Protein AF-A0A4U7D562-F1 (afdb_monomer)

Solvent-accessible surface area (backbone atoms only — not comparable to full-atom values): 3492 Å² total; per-residue (Å²): 95,79,55,1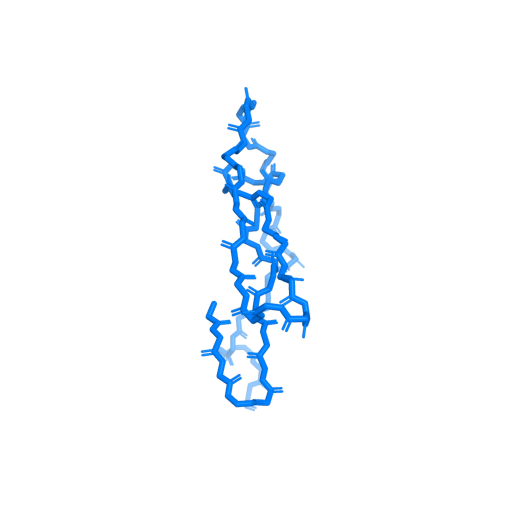02,89,48,73,62,48,89,48,46,29,68,58,46,33,25,50,49,48,73,41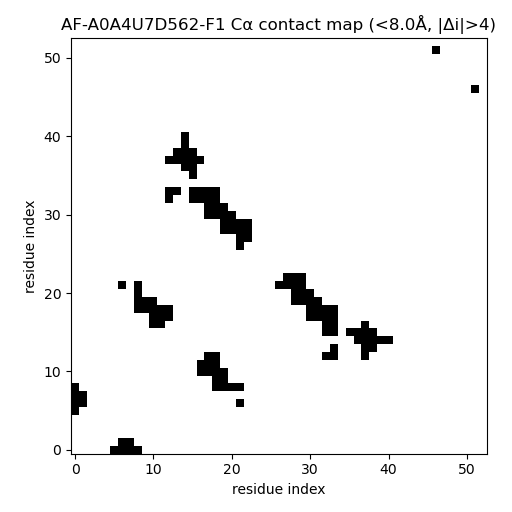,86,86,79,72,42,80,50,72,46,71,44,91,56,84,42,52,87,77,65,63,92,79,56,83,59,73,88,78,66,118

Structure (mmCIF, N/CA/C/O backbone):
data_AF-A0A4U7D562-F1
#
_entry.id   AF-A0A4U7D562-F1
#
loop_
_atom_site.group_PDB
_atom_site.id
_atom_site.type_symbol
_atom_site.label_atom_id
_atom_site.label_alt_id
_atom_site.label_comp_id
_atom_site.label_asym_id
_atom_site.label_entity_id
_atom_site.label_seq_id
_atom_site.pdbx_PDB_ins_code
_atom_site.Cartn_x
_atom_site.Cartn_y
_atom_site.Cartn_z
_atom_site.occupancy
_atom_site.B_iso_or_equiv
_atom_site.auth_seq_id
_atom_site.auth_comp_id
_atom_site.auth_asym_id
_atom_site.auth_atom_id
_atom_site.pdbx_PDB_model_num
ATOM 1 N N . VAL A 1 1 ? -5.612 1.562 0.389 1.00 81.38 1 VAL A N 1
ATOM 2 C CA . VAL A 1 1 ? -7.093 1.642 0.504 1.00 81.38 1 VAL A CA 1
ATOM 3 C C . VAL A 1 1 ? -7.505 0.937 1.785 1.00 81.38 1 VAL A C 1
ATOM 5 O O . VAL A 1 1 ? -6.925 -0.104 2.068 1.00 81.38 1 VAL A O 1
ATOM 8 N N . VAL A 1 2 ? -8.446 1.499 2.546 1.00 93.88 2 VAL A N 1
ATOM 9 C CA . VAL A 1 2 ? -9.058 0.863 3.726 1.00 93.88 2 VAL A CA 1
ATOM 10 C C . VAL A 1 2 ? -10.561 0.802 3.475 1.00 93.88 2 VAL A C 1
ATOM 12 O O . VAL A 1 2 ? -11.173 1.826 3.180 1.00 93.88 2 VAL A O 1
ATOM 15 N N . THR A 1 3 ? -11.137 -0.388 3.548 1.00 94.69 3 THR A N 1
ATOM 16 C CA . THR A 1 3 ? -12.582 -0.634 3.523 1.00 94.69 3 THR A CA 1
ATOM 17 C C . THR A 1 3 ? -12.958 -1.456 4.752 1.00 94.69 3 THR A C 1
ATOM 19 O O . THR A 1 3 ? -12.080 -1.916 5.478 1.00 94.69 3 THR A O 1
ATOM 22 N N . GLU A 1 4 ? -14.257 -1.655 4.983 1.00 93.62 4 GLU A N 1
ATOM 23 C CA . GLU A 1 4 ? -14.768 -2.428 6.126 1.00 93.62 4 GLU A CA 1
ATOM 24 C C . GLU A 1 4 ? -14.098 -3.808 6.265 1.00 93.62 4 GLU A C 1
ATOM 26 O O . GLU A 1 4 ? -13.802 -4.243 7.374 1.00 93.62 4 GLU A O 1
ATOM 31 N N . TRP A 1 5 ? -13.796 -4.461 5.138 1.00 94.25 5 TRP A N 1
ATOM 32 C CA . TRP A 1 5 ? -13.306 -5.843 5.110 1.00 94.25 5 TRP A CA 1
ATOM 33 C C . TRP A 1 5 ? -11.916 -6.011 4.499 1.00 94.25 5 TRP A C 1
ATOM 35 O O . TRP A 1 5 ? -11.423 -7.134 4.408 1.00 94.25 5 TRP A O 1
ATOM 45 N N . ALA A 1 6 ? -11.277 -4.930 4.047 1.00 96.00 6 ALA A N 1
ATOM 46 C CA . ALA A 1 6 ? -9.993 -5.028 3.366 1.00 96.00 6 ALA A CA 1
ATOM 47 C C . ALA A 1 6 ? -9.079 -3.834 3.636 1.00 96.00 6 ALA A C 1
ATOM 49 O O . ALA A 1 6 ? -9.484 -2.672 3.608 1.00 96.00 6 ALA A O 1
ATOM 50 N N . VAL A 1 7 ? -7.792 -4.137 3.803 1.00 96.69 7 VAL A N 1
ATOM 51 C CA . VAL A 1 7 ? -6.726 -3.144 3.917 1.00 96.69 7 VAL A CA 1
ATOM 52 C C . VAL A 1 7 ? -5.645 -3.465 2.893 1.00 96.69 7 VAL A C 1
ATOM 54 O O . VAL A 1 7 ? -5.036 -4.531 2.923 1.00 96.69 7 VAL A O 1
ATOM 57 N N . GLY A 1 8 ? -5.394 -2.531 1.979 1.00 96.25 8 GLY A N 1
ATOM 58 C CA . GLY A 1 8 ? -4.292 -2.620 1.023 1.00 96.25 8 GLY A CA 1
ATOM 59 C C . GLY A 1 8 ? -3.009 -2.046 1.617 1.00 96.25 8 GLY A C 1
ATOM 60 O O . GLY A 1 8 ? -2.913 -0.825 1.753 1.00 96.25 8 GLY A O 1
ATOM 61 N N . LEU A 1 9 ? -2.054 -2.922 1.952 1.00 97.44 9 LEU A N 1
ATOM 62 C CA . LEU A 1 9 ? -0.765 -2.570 2.569 1.00 97.44 9 LEU A CA 1
ATOM 63 C C . LEU A 1 9 ? 0.422 -2.592 1.606 1.00 97.44 9 LEU A C 1
ATOM 65 O O . LEU A 1 9 ? 1.402 -1.889 1.844 1.00 97.44 9 LEU A O 1
ATOM 69 N N . ASP A 1 10 ? 0.353 -3.389 0.538 1.00 95.12 10 ASP A N 1
ATOM 70 C CA . ASP A 1 10 ? 1.409 -3.402 -0.470 1.00 95.12 10 ASP A CA 1
ATOM 71 C C . ASP A 1 10 ? 1.317 -2.135 -1.322 1.00 95.12 10 ASP A C 1
ATOM 73 O O . ASP A 1 10 ? 0.522 -2.023 -2.254 1.00 95.12 10 ASP A O 1
ATOM 77 N N . THR A 1 11 ? 2.116 -1.147 -0.939 1.00 95.12 11 THR A N 1
ATOM 78 C CA . THR A 1 11 ? 2.248 0.142 -1.618 1.00 95.12 11 THR A CA 1
ATOM 79 C C . THR A 1 11 ? 3.592 0.262 -2.334 1.00 95.12 11 THR A C 1
ATOM 81 O O . THR A 1 11 ? 4.045 1.365 -2.643 1.00 95.12 11 THR A O 1
ATOM 84 N N . GLY A 1 12 ? 4.237 -0.874 -2.627 1.00 93.88 12 GLY A N 1
ATOM 85 C CA . GLY A 1 12 ? 5.372 -0.939 -3.540 1.00 93.88 12 GLY A CA 1
ATOM 86 C C . GLY A 1 12 ? 6.652 -0.264 -3.046 1.00 93.88 12 GLY A C 1
ATOM 87 O O . GLY A 1 12 ? 7.382 0.286 -3.866 1.00 93.88 12 GLY A O 1
ATOM 88 N N . CYS A 1 13 ? 6.959 -0.303 -1.741 1.00 95.75 13 CYS A N 1
ATOM 89 C CA . CYS A 1 13 ? 8.165 0.315 -1.157 1.00 95.75 13 CYS A CA 1
ATOM 90 C C . CYS A 1 13 ? 9.444 0.049 -1.970 1.00 95.75 13 CYS A C 1
ATOM 92 O O . CYS A 1 13 ? 10.164 0.972 -2.343 1.00 95.75 13 CYS A O 1
ATOM 94 N N . VAL A 1 14 ? 9.710 -1.220 -2.300 1.00 93.75 14 VAL A N 1
ATOM 95 C CA . VAL A 1 14 ? 10.927 -1.623 -3.026 1.00 93.75 14 VAL A CA 1
ATOM 96 C C . VAL A 1 14 ? 10.978 -1.081 -4.456 1.00 93.75 14 V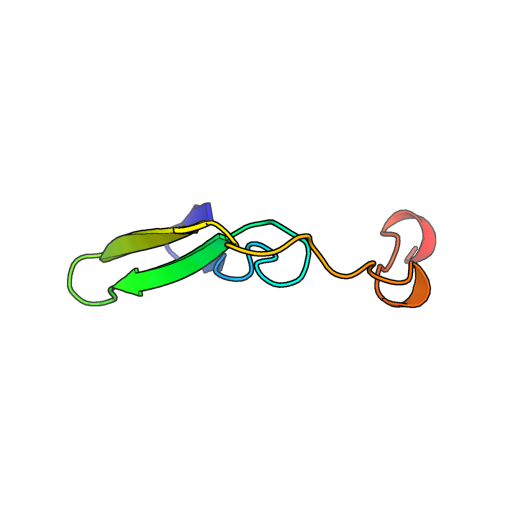AL A C 1
ATOM 98 O O . VAL A 1 14 ? 12.057 -0.946 -5.021 1.00 93.75 14 VAL A O 1
ATOM 101 N N . TYR A 1 15 ? 9.828 -0.721 -5.020 1.00 92.81 15 TYR A N 1
ATOM 102 C CA . TYR A 1 15 ? 9.675 -0.179 -6.368 1.00 92.81 15 TYR A CA 1
ATOM 103 C C . TYR A 1 15 ? 9.631 1.360 -6.375 1.00 92.81 15 TYR A C 1
ATOM 105 O O . TYR A 1 15 ? 9.303 1.964 -7.389 1.00 92.81 15 TYR A O 1
ATOM 113 N N . GLY A 1 16 ? 9.978 2.009 -5.254 1.00 94.25 16 GLY A N 1
ATOM 114 C CA . GLY A 1 16 ? 9.998 3.472 -5.118 1.00 94.25 16 GLY A CA 1
ATOM 115 C C . GLY A 1 16 ? 8.713 4.074 -4.543 1.00 94.25 16 GLY A C 1
ATOM 116 O O . GLY A 1 16 ? 8.573 5.294 -4.528 1.00 94.25 16 GLY A O 1
ATOM 117 N N . GLY A 1 17 ? 7.782 3.238 -4.075 1.00 94.62 17 GLY A N 1
ATOM 118 C CA . GLY A 1 17 ? 6.582 3.663 -3.359 1.00 94.62 17 GLY A CA 1
ATOM 119 C C . GLY A 1 17 ? 6.840 3.906 -1.869 1.00 94.62 17 GLY A C 1
ATOM 120 O O . GLY A 1 17 ? 7.798 4.576 -1.481 1.00 94.62 17 GLY A O 1
ATOM 121 N N . SER A 1 18 ? 5.989 3.332 -1.019 1.00 96.50 18 SER A N 1
ATOM 122 C CA . SER A 1 18 ? 6.060 3.496 0.440 1.00 96.50 18 SER A CA 1
ATOM 123 C C . SER A 1 18 ? 6.021 2.156 1.165 1.00 96.50 18 SER A C 1
ATOM 125 O O . SER A 1 18 ? 5.540 1.161 0.630 1.00 96.50 18 SER A O 1
ATOM 127 N N . LEU A 1 19 ? 6.521 2.123 2.400 1.00 97.38 19 LEU A N 1
ATOM 128 C CA . LEU A 1 19 ? 6.224 1.052 3.350 1.00 97.38 19 LEU A CA 1
ATOM 129 C C . LEU A 1 19 ? 5.029 1.491 4.192 1.00 97.38 19 LEU A C 1
ATOM 131 O O . LEU A 1 19 ? 5.103 2.515 4.872 1.00 97.38 19 LEU A O 1
ATOM 135 N N . THR A 1 20 ? 3.938 0.732 4.139 1.00 98.00 20 THR A N 1
ATOM 136 C CA . THR A 1 20 ? 2.685 1.059 4.825 1.00 98.00 20 THR A CA 1
ATOM 137 C C . THR A 1 20 ? 2.374 0.041 5.916 1.00 98.00 20 THR A C 1
ATOM 139 O O . THR A 1 20 ? 2.473 -1.164 5.703 1.00 98.00 20 THR A O 1
ATOM 142 N N . ALA A 1 21 ? 1.965 0.538 7.080 1.00 98.12 21 ALA A N 1
ATOM 143 C CA . ALA A 1 21 ? 1.461 -0.246 8.197 1.00 98.12 21 ALA A CA 1
ATOM 144 C C . ALA A 1 21 ? 0.052 0.225 8.577 1.00 98.12 21 ALA A C 1
ATOM 146 O O . ALA A 1 21 ? -0.266 1.413 8.473 1.00 98.12 21 ALA A O 1
ATOM 147 N N . TYR A 1 22 ? -0.774 -0.715 9.033 1.00 97.81 22 TYR A N 1
ATOM 148 C CA . TYR A 1 22 ? -2.102 -0.444 9.572 1.00 97.81 22 TYR A CA 1
ATOM 149 C C . TYR A 1 22 ? -2.153 -0.849 11.042 1.00 97.81 22 TYR A C 1
ATOM 151 O O . TYR A 1 22 ? -1.798 -1.976 11.391 1.00 97.81 22 TYR A O 1
ATOM 159 N N . ASP A 1 23 ? -2.576 0.078 11.893 1.00 97.31 23 ASP A N 1
ATOM 160 C CA . ASP A 1 23 ? -2.817 -0.170 13.307 1.00 97.31 23 ASP A CA 1
ATOM 161 C C . ASP A 1 23 ? -4.232 -0.729 13.484 1.00 97.31 23 ASP A C 1
ATOM 163 O O . ASP A 1 23 ? -5.219 -0.030 13.267 1.00 97.31 23 ASP A O 1
ATOM 167 N N . LEU A 1 24 ? -4.334 -1.997 13.890 1.00 95.00 24 LEU A N 1
ATOM 168 C CA . LEU A 1 24 ? -5.616 -2.679 14.098 1.00 95.00 24 LEU A CA 1
ATOM 169 C C . LEU A 1 24 ? -6.403 -2.162 15.309 1.00 95.00 24 LEU A C 1
ATOM 171 O O . LEU A 1 24 ? -7.602 -2.410 15.395 1.00 95.00 24 LEU A O 1
ATOM 175 N N . ARG A 1 25 ? -5.743 -1.509 16.269 1.00 96.06 25 ARG A N 1
ATOM 176 C CA . ARG A 1 25 ? -6.388 -1.006 17.490 1.00 96.06 25 ARG A CA 1
ATOM 177 C C . ARG A 1 25 ? -7.009 0.355 17.237 1.00 96.06 25 ARG A C 1
ATOM 179 O O . ARG A 1 25 ? -8.166 0.570 1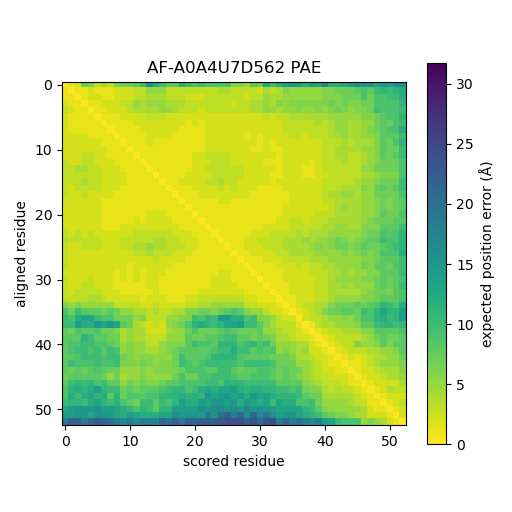7.573 1.00 96.06 25 ARG A O 1
ATOM 186 N N . GLU A 1 26 ? -6.237 1.234 16.609 1.00 96.38 26 GLU A N 1
ATOM 187 C CA . GLU A 1 26 ? -6.640 2.619 16.343 1.00 96.38 26 GLU A CA 1
ATOM 188 C C . GLU A 1 26 ? -7.298 2.790 14.966 1.00 96.38 26 GLU A C 1
ATOM 190 O O . GLU A 1 26 ? -7.855 3.840 14.658 1.00 96.38 26 GLU A O 1
ATOM 195 N N . GLY A 1 27 ? -7.221 1.774 14.103 1.00 94.75 27 GLY A N 1
ATOM 196 C CA . GLY A 1 27 ? -7.744 1.828 12.740 1.00 94.75 27 GLY A CA 1
ATOM 197 C C . GLY A 1 27 ? -7.008 2.826 11.842 1.00 94.75 27 GLY A C 1
ATOM 198 O O . GLY A 1 27 ? -7.588 3.330 10.878 1.00 94.75 27 GLY A O 1
ATOM 199 N N . THR A 1 28 ? -5.747 3.143 12.151 1.00 96.75 28 THR A N 1
ATOM 200 C CA . THR A 1 28 ? -4.971 4.189 11.469 1.00 96.75 28 THR A CA 1
ATOM 201 C C . THR A 1 28 ? -3.922 3.618 10.521 1.00 96.75 28 THR A C 1
ATOM 203 O O . THR A 1 28 ? -3.451 2.492 10.671 1.00 96.75 28 THR A O 1
ATOM 206 N N . VAL A 1 29 ? -3.542 4.411 9.517 1.00 97.75 29 VAL A N 1
ATOM 207 C CA . VAL A 1 29 ? -2.496 4.064 8.549 1.00 97.75 29 VAL A CA 1
ATOM 208 C C . VAL A 1 29 ? -1.276 4.938 8.800 1.00 97.75 29 VAL A C 1
ATOM 210 O O . VAL A 1 29 ? -1.386 6.161 8.839 1.00 97.75 29 VAL A O 1
ATOM 213 N N . THR A 1 30 ? -0.103 4.317 8.895 1.00 98.19 30 THR A N 1
ATOM 214 C CA . THR A 1 30 ? 1.188 5.014 8.893 1.00 98.19 30 THR A CA 1
ATOM 215 C C . THR A 1 30 ? 1.999 4.563 7.687 1.00 98.19 30 THR A C 1
A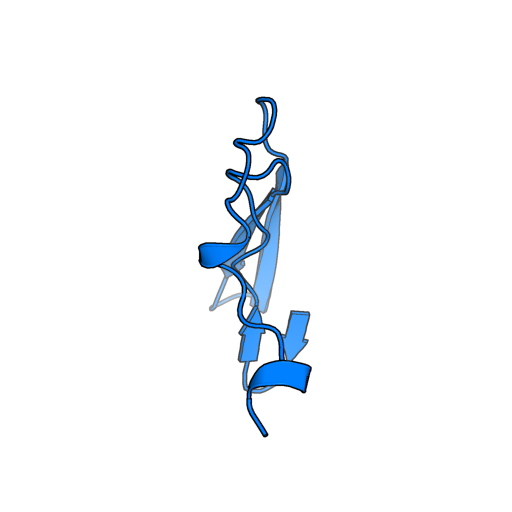TOM 217 O O . THR A 1 30 ? 2.030 3.376 7.361 1.00 98.19 30 THR A O 1
ATOM 220 N N . ALA A 1 31 ? 2.662 5.499 7.009 1.00 97.75 31 ALA A N 1
ATOM 221 C CA . ALA A 1 31 ? 3.500 5.195 5.859 1.00 97.75 31 ALA A CA 1
ATOM 222 C C . ALA A 1 31 ? 4.796 6.005 5.883 1.00 97.75 31 ALA A C 1
ATOM 224 O O . ALA A 1 31 ? 4.807 7.164 6.295 1.00 97.75 31 ALA A O 1
ATOM 225 N N . VAL A 1 32 ? 5.872 5.392 5.396 1.00 97.94 32 VAL A N 1
ATOM 226 C CA . VAL A 1 32 ? 7.156 6.061 5.155 1.00 97.94 32 VAL A CA 1
ATOM 227 C C . VAL A 1 32 ? 7.552 5.892 3.687 1.00 97.94 32 VAL A C 1
ATOM 229 O O . VAL A 1 32 ? 7.382 4.792 3.150 1.00 97.94 32 VAL A O 1
ATOM 232 N N . PRO A 1 33 ? 8.055 6.947 3.019 1.00 96.88 33 PRO A N 1
ATOM 233 C CA . PRO A 1 33 ? 8.480 6.843 1.629 1.00 96.88 33 PRO A CA 1
ATOM 234 C C . PRO A 1 33 ? 9.746 5.990 1.509 1.00 96.88 33 PRO A C 1
ATOM 236 O O . PRO A 1 33 ? 10.562 5.922 2.436 1.00 96.88 33 PRO A O 1
ATOM 239 N N . ALA A 1 34 ? 9.946 5.372 0.347 1.00 96.50 34 ALA A N 1
ATOM 240 C CA . ALA A 1 34 ? 11.218 4.749 0.014 1.00 96.50 34 ALA A CA 1
ATOM 241 C C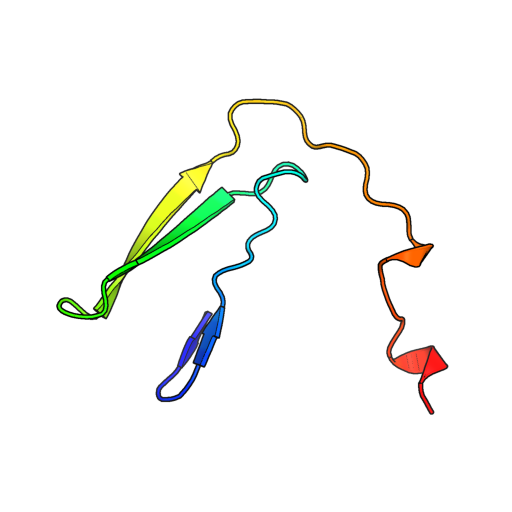 . ALA A 1 34 ? 12.348 5.794 0.028 1.00 96.50 34 ALA A C 1
ATOM 243 O O . ALA A 1 34 ? 12.239 6.870 -0.555 1.00 96.50 34 ALA A O 1
ATOM 244 N N . LEU A 1 35 ? 13.460 5.468 0.692 1.00 93.62 35 LEU A N 1
ATOM 245 C CA . LEU A 1 35 ? 14.623 6.363 0.803 1.00 93.62 35 LEU A CA 1
ATOM 246 C C . LEU A 1 35 ? 15.696 6.098 -0.263 1.00 93.62 35 LEU A C 1
ATOM 248 O O . LEU A 1 35 ? 16.729 6.765 -0.295 1.00 93.62 35 LEU A O 1
ATOM 252 N N . ARG A 1 36 ? 15.486 5.090 -1.110 1.00 90.50 36 ARG A N 1
ATOM 253 C CA . ARG A 1 36 ? 16.369 4.716 -2.218 1.00 90.50 36 ARG A CA 1
ATOM 254 C C . ARG A 1 36 ? 15.548 4.643 -3.497 1.00 90.50 36 ARG A C 1
ATOM 256 O O . ARG A 1 36 ? 14.339 4.432 -3.435 1.00 90.50 36 ARG A O 1
ATOM 263 N N . GLY A 1 37 ? 16.220 4.794 -4.639 1.00 86.44 37 GLY A N 1
ATOM 264 C CA . GLY A 1 37 ? 15.602 4.534 -5.937 1.00 86.44 37 GLY A CA 1
ATOM 265 C C . GLY A 1 37 ? 14.996 3.130 -5.975 1.00 86.44 37 GLY A C 1
ATOM 266 O O . GLY A 1 37 ? 15.574 2.193 -5.417 1.00 86.44 37 GLY A O 1
ATOM 267 N N . GLY A 1 38 ? 13.819 3.015 -6.588 1.00 86.75 38 GLY A N 1
ATOM 268 C CA . GLY A 1 38 ? 13.119 1.746 -6.731 1.00 86.75 38 GLY A CA 1
ATOM 269 C C . GLY A 1 38 ? 13.916 0.738 -7.555 1.00 86.75 38 GLY A C 1
ATOM 270 O O . GLY A 1 38 ? 14.679 1.102 -8.451 1.00 86.75 38 GLY A O 1
ATOM 271 N N . VAL A 1 39 ? 13.731 -0.539 -7.246 1.00 90.44 39 VAL A N 1
ATOM 272 C CA . VAL A 1 39 ? 14.173 -1.643 -8.097 1.00 90.44 39 VAL A CA 1
ATOM 273 C C . VAL A 1 39 ? 13.180 -1.778 -9.250 1.00 90.44 39 VAL A C 1
ATOM 275 O O . VAL A 1 39 ? 11.983 -1.584 -9.063 1.00 90.44 39 VAL A O 1
ATOM 278 N N . GLU A 1 40 ? 13.669 -2.094 -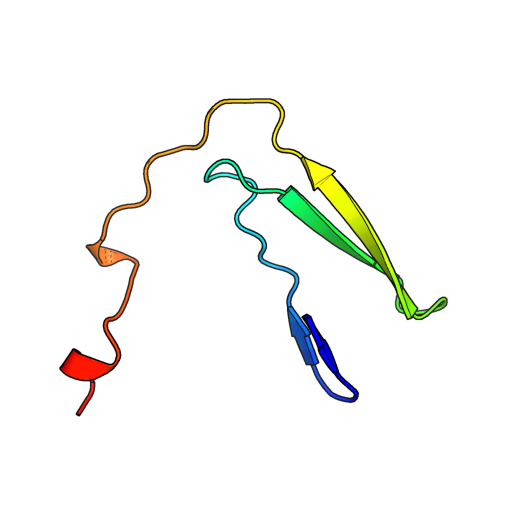10.444 1.00 87.25 40 GLU A N 1
ATOM 279 C CA . GLU A 1 40 ? 12.815 -2.409 -11.592 1.00 87.25 40 GLU A CA 1
ATOM 280 C C . GLU A 1 40 ? 12.034 -3.713 -11.320 1.00 87.25 40 GLU A C 1
ATOM 282 O O . GLU A 1 40 ? 12.560 -4.655 -10.715 1.00 87.25 40 GLU A O 1
ATOM 287 N N . ARG A 1 41 ? 10.757 -3.759 -11.714 1.00 83.56 41 ARG A N 1
ATOM 288 C CA . ARG A 1 41 ? 9.894 -4.932 -11.556 1.00 83.56 41 ARG A CA 1
ATOM 289 C C . ARG A 1 41 ? 9.559 -5.498 -12.928 1.00 83.56 41 ARG A C 1
ATOM 291 O O . ARG A 1 41 ? 8.639 -5.010 -13.567 1.00 83.56 41 ARG A O 1
ATOM 298 N N . SER A 1 42 ? 10.193 -6.617 -13.265 1.00 87.19 42 SER A N 1
ATOM 299 C CA . SER A 1 42 ? 9.885 -7.367 -14.484 1.00 87.19 42 SER A CA 1
ATOM 300 C C . SER A 1 42 ? 8.378 -7.537 -14.722 1.00 87.19 42 SER A C 1
ATOM 302 O O . SER A 1 42 ? 7.659 -8.035 -13.846 1.00 87.19 42 SER A O 1
ATOM 304 N N . ASP A 1 43 ? 7.946 -7.229 -15.946 1.00 85.25 43 ASP A N 1
ATOM 305 C CA . ASP A 1 43 ? 6.565 -7.390 -16.420 1.00 85.25 43 ASP A CA 1
ATOM 306 C C . ASP A 1 43 ? 6.042 -8.823 -16.261 1.00 85.25 43 ASP A C 1
ATOM 308 O O . ASP A 1 43 ? 4.862 -9.025 -16.011 1.00 85.25 43 ASP A O 1
ATOM 312 N N . ALA A 1 44 ? 6.918 -9.834 -16.254 1.00 86.06 44 ALA A N 1
ATOM 313 C CA . ALA A 1 44 ? 6.542 -11.225 -15.978 1.00 86.06 44 ALA A CA 1
ATOM 314 C C . ALA A 1 44 ? 5.953 -11.443 -14.565 1.00 86.06 44 ALA A C 1
ATOM 316 O O . ALA A 1 44 ? 5.471 -12.530 -14.243 1.00 86.06 44 ALA A O 1
ATOM 317 N N . LYS A 1 45 ? 6.043 -10.445 -13.678 1.00 82.00 45 LYS A N 1
ATOM 318 C CA . LYS A 1 45 ? 5.430 -10.439 -12.340 1.00 82.00 45 LYS A CA 1
ATOM 319 C C . LYS A 1 45 ? 4.090 -9.705 -12.301 1.00 82.00 45 LYS A C 1
ATOM 321 O O . LYS A 1 45 ? 3.542 -9.551 -11.205 1.00 82.00 45 LYS A O 1
ATOM 326 N N . ILE A 1 46 ? 3.609 -9.199 -13.429 1.00 85.12 46 ILE A N 1
ATOM 327 C CA . ILE A 1 46 ? 2.350 -8.476 -13.569 1.00 85.12 46 ILE A CA 1
ATOM 328 C C . ILE A 1 46 ? 1.482 -9.309 -14.500 1.00 85.12 46 ILE A C 1
ATOM 330 O O . ILE A 1 46 ? 1.882 -9.640 -15.608 1.00 85.12 46 ILE A O 1
ATOM 334 N N . VAL A 1 47 ? 0.310 -9.697 -14.014 1.00 87.69 47 VAL A N 1
ATOM 335 C CA . VAL A 1 47 ? -0.670 -10.390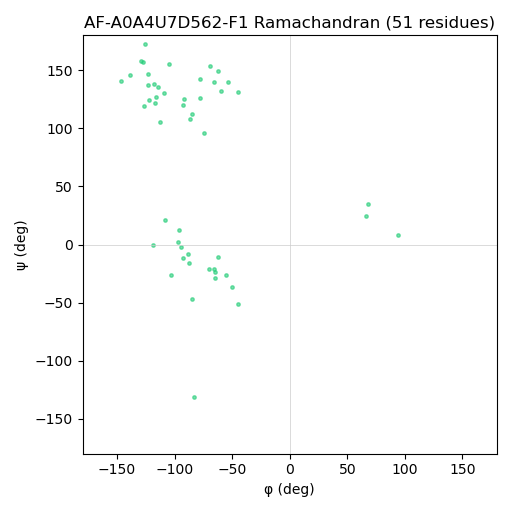 -14.845 1.00 87.69 47 VAL A CA 1
ATOM 336 C C . VAL A 1 47 ? -1.584 -9.331 -15.438 1.00 87.69 47 VAL A C 1
ATOM 338 O O . VA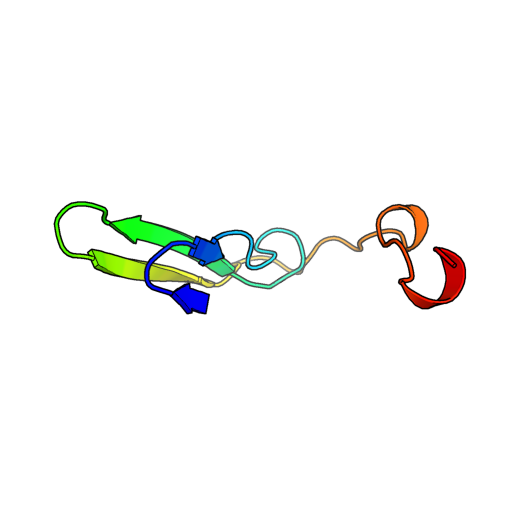L A 1 47 ? -2.158 -8.541 -14.683 1.00 87.69 47 VAL A O 1
ATOM 341 N N . ASP A 1 48 ? -1.712 -9.305 -16.760 1.00 86.31 48 ASP A N 1
ATOM 342 C CA . ASP A 1 48 ? -2.715 -8.476 -17.416 1.00 86.31 48 ASP A CA 1
ATOM 343 C C . ASP A 1 48 ? -4.083 -9.161 -17.307 1.00 86.31 48 ASP A C 1
ATOM 345 O O . ASP A 1 48 ? -4.264 -10.321 -17.674 1.00 86.31 48 ASP A O 1
ATOM 349 N N . VAL A 1 49 ? -5.069 -8.435 -16.782 1.00 86.25 49 VAL A N 1
ATOM 350 C CA . VAL A 1 49 ? -6.441 -8.935 -16.651 1.00 86.25 49 VAL A CA 1
ATOM 351 C C . VAL A 1 49 ? -7.067 -9.187 -18.025 1.00 86.25 49 VAL A C 1
ATOM 353 O O . VAL A 1 49 ? -7.879 -10.097 -18.157 1.00 86.25 49 VAL A O 1
ATOM 356 N N . ALA A 1 50 ? -6.661 -8.446 -19.060 1.00 86.38 50 ALA A N 1
ATOM 357 C CA . ALA A 1 50 ? -7.102 -8.691 -20.432 1.00 86.38 50 ALA A CA 1
ATOM 358 C C . ALA A 1 50 ? -6.614 -10.044 -20.980 1.00 86.38 50 ALA A C 1
ATOM 360 O O . ALA A 1 50 ? -7.242 -10.601 -21.878 1.00 86.38 50 ALA A O 1
ATOM 361 N N . GLU A 1 51 ? -5.531 -10.592 -20.426 1.00 82.31 51 GLU A N 1
ATOM 362 C CA . GLU A 1 51 ? -4.977 -11.896 -20.803 1.00 82.31 51 GLU A CA 1
ATOM 363 C C . GLU A 1 51 ? -5.599 -13.063 -20.016 1.00 82.31 51 GLU A C 1
ATOM 365 O O . GLU A 1 51 ? -5.347 -14.223 -20.344 1.00 82.31 51 GLU A O 1
ATOM 370 N N . LEU A 1 52 ? -6.417 -12.784 -18.990 1.00 77.81 52 LEU A N 1
ATOM 371 C CA . LEU A 1 52 ? -6.993 -13.809 -18.110 1.00 77.81 52 LEU A CA 1
ATOM 372 C C . LEU A 1 52 ? -8.318 -14.417 -18.596 1.00 77.81 52 LEU A C 1
ATOM 374 O O . LEU A 1 52 ? -8.645 -15.503 -18.119 1.00 77.81 52 LEU A O 1
ATOM 378 N N . GLY A 1 53 ? -9.012 -13.791 -19.557 1.00 62.31 53 GLY A N 1
ATOM 379 C CA . GLY A 1 53 ? -10.249 -14.317 -20.160 1.00 62.31 53 GLY A CA 1
ATOM 380 C C . GLY A 1 53 ? -11.491 -14.211 -19.281 1.00 62.31 53 GLY A C 1
ATOM 381 O O . GLY A 1 53 ? -11.532 -14.843 -18.204 1.00 62.31 53 GLY A O 1
#

Secondary structure (DSSP, 8-state):
-B-SS-B----BGGGTSEEEEEETTTTEEEEEE-SSPPPP--GGGS--GGG--

Sequence (53 aa):
VVTEWAVGLDTGCVYGGSLTAYDLREGTVTAVPALRGGVERSDAKIVDVAELG

Radius of gyration: 14.29 Å; Cα contacts (8 Å, |Δi|>4): 65; chains: 1; bounding box: 31×21×38 Å

pLDDT: mean 91.73, std 6.75, range [62.31, 98.19]

Mean predicted aligned error: 4.86 Å

Foldseek 3Di:
DDDPPDDDQPQQQQQFGWHWDADPVVRDIDIDTRPDHHDDDDCVVPDDPVVVD

Nearest PDB structures (foldseek):
  1gk5-assembly1_A  TM=3.624E-01  e=7.478E+00  Mus musculus
  6rfq-assembly1_G  TM=3.046E-01  e=5.711E+00  Yarrowia lipolytica
  7a5k-assembly1_a3  TM=2.786E-01  e=7.478E+00  Homo sapiens
  7l20-assembly1_a  TM=2.745E-01  e=9.153E+00  Homo sapiens